Protein AF-A0A973A2L4-F1 (afdb_monomer_lite)

pLDDT: mean 83.41, std 15.7, range [40.22, 95.06]

Structure (mmCIF, N/CA/C/O backbone):
data_AF-A0A973A2L4-F1
#
_entry.id   AF-A0A973A2L4-F1
#
loop_
_atom_site.group_PDB
_atom_site.id
_atom_site.type_symbol
_atom_site.label_atom_id
_atom_site.label_alt_id
_atom_site.label_comp_id
_atom_site.label_asym_id
_atom_site.label_entity_id
_atom_site.label_seq_id
_atom_site.pdbx_PDB_ins_code
_atom_site.Cartn_x
_atom_site.Cartn_y
_atom_site.Cartn_z
_atom_site.occupancy
_atom_site.B_iso_or_equiv
_atom_site.auth_seq_id
_atom_site.auth_comp_id
_atom_site.auth_asym_id
_atom_site.auth_atom_id
_atom_site.pdbx_PDB_model_num
ATOM 1 N N . MET A 1 1 ? 0.385 3.141 -16.393 1.00 64.12 1 MET A N 1
ATOM 2 C CA . MET A 1 1 ? 1.361 4.161 -15.953 1.00 64.12 1 MET A CA 1
ATOM 3 C C . MET A 1 1 ? 1.516 3.988 -14.455 1.00 64.12 1 MET A C 1
ATOM 5 O O . MET A 1 1 ? 0.515 3.653 -13.834 1.00 64.12 1 MET A O 1
ATOM 9 N N . LEU A 1 2 ? 2.731 4.095 -13.910 1.00 79.69 2 LEU A N 1
ATOM 10 C CA . LEU A 1 2 ? 2.917 4.002 -12.459 1.00 79.69 2 LEU A CA 1
ATOM 11 C C . LEU A 1 2 ? 2.319 5.246 -11.786 1.00 79.69 2 LEU A C 1
ATOM 13 O O . LEU A 1 2 ? 2.400 6.318 -12.395 1.00 79.69 2 LEU A O 1
ATOM 17 N N . PRO A 1 3 ? 1.703 5.108 -10.601 1.00 85.75 3 PRO A N 1
ATOM 18 C CA . PRO A 1 3 ? 1.092 6.234 -9.915 1.00 85.75 3 PRO A CA 1
ATOM 19 C C . PRO A 1 3 ? 2.136 7.269 -9.489 1.00 85.75 3 PRO A C 1
ATOM 21 O O . PRO A 1 3 ? 3.280 6.923 -9.192 1.00 85.75 3 PRO A O 1
ATOM 24 N N . ASP A 1 4 ? 1.743 8.538 -9.442 1.00 90.69 4 ASP A N 1
ATOM 25 C CA . ASP A 1 4 ? 2.545 9.587 -8.812 1.00 90.69 4 ASP A CA 1
ATOM 26 C C . ASP A 1 4 ? 2.346 9.622 -7.286 1.00 90.69 4 ASP A C 1
ATOM 28 O O . ASP A 1 4 ? 1.460 8.972 -6.734 1.00 90.69 4 ASP A O 1
ATOM 32 N N . SER A 1 5 ? 3.153 10.412 -6.575 1.00 89.38 5 SER A N 1
ATOM 33 C CA . SER A 1 5 ? 3.090 10.499 -5.112 1.00 89.38 5 SER A CA 1
ATOM 34 C C . SER A 1 5 ? 1.715 10.901 -4.567 1.00 89.38 5 SER A C 1
ATOM 36 O O . SER A 1 5 ? 1.348 10.463 -3.482 1.00 89.38 5 SER A O 1
ATOM 38 N N . LYS A 1 6 ? 0.940 11.720 -5.291 1.00 92.69 6 LYS A N 1
ATOM 39 C CA . LYS A 1 6 ? -0.408 12.113 -4.849 1.00 92.69 6 LYS A CA 1
ATOM 40 C C . LYS A 1 6 ? -1.376 10.947 -4.995 1.00 92.69 6 LYS A C 1
ATOM 42 O O . LYS A 1 6 ? -2.179 10.713 -4.098 1.00 92.69 6 LYS A O 1
ATOM 47 N N . GLN A 1 7 ? -1.269 10.210 -6.097 1.00 91.50 7 GLN A N 1
ATOM 48 C CA . GLN A 1 7 ? -2.053 9.002 -6.324 1.00 91.50 7 GLN A CA 1
ATOM 49 C C . GLN A 1 7 ? -1.708 7.916 -5.301 1.00 91.50 7 GLN A C 1
ATOM 51 O O . GLN A 1 7 ? -2.613 7.263 -4.796 1.00 91.50 7 GLN A O 1
ATOM 56 N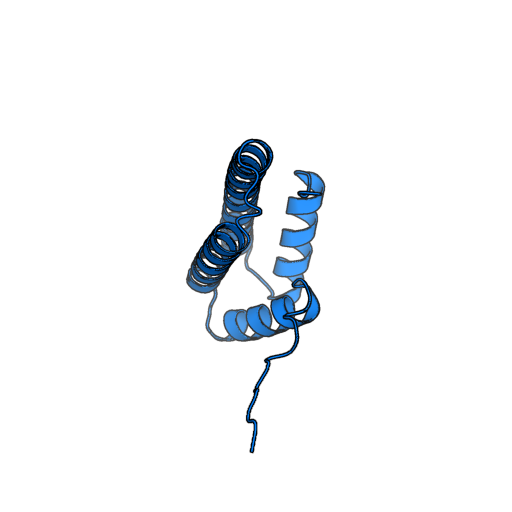 N . ILE A 1 8 ? -0.432 7.774 -4.925 1.00 90.88 8 ILE A N 1
ATOM 57 C CA . ILE A 1 8 ? -0.007 6.850 -3.863 1.00 90.88 8 ILE A CA 1
ATOM 58 C C . ILE A 1 8 ? -0.694 7.196 -2.538 1.00 90.88 8 ILE A C 1
ATOM 60 O O . ILE A 1 8 ? -1.276 6.316 -1.909 1.00 90.88 8 ILE A O 1
ATOM 64 N N . VAL A 1 9 ? -0.692 8.473 -2.137 1.00 92.69 9 VAL A N 1
ATOM 65 C CA . VAL A 1 9 ? -1.374 8.905 -0.904 1.00 92.69 9 VAL A CA 1
ATOM 66 C C . VAL A 1 9 ? -2.875 8.622 -0.972 1.00 92.69 9 VAL A C 1
ATOM 68 O O . VAL A 1 9 ? -3.422 8.074 -0.023 1.00 92.69 9 VAL A O 1
ATOM 71 N N . GLN A 1 10 ? -3.529 8.910 -2.101 1.00 93.62 10 GLN A N 1
ATOM 72 C CA . GLN A 1 10 ? -4.956 8.617 -2.279 1.00 93.62 10 GLN A CA 1
ATOM 73 C C . GLN A 1 10 ? -5.267 7.120 -2.157 1.00 93.62 10 GLN A C 1
ATOM 75 O O . GLN A 1 10 ? -6.209 6.750 -1.462 1.00 93.62 10 GLN A O 1
ATOM 80 N N . MET A 1 11 ? -4.454 6.253 -2.765 1.00 90.88 11 MET A N 1
ATOM 81 C CA . MET A 1 11 ? -4.614 4.799 -2.645 1.00 90.88 11 MET A CA 1
ATOM 82 C C . MET A 1 11 ? -4.477 4.332 -1.191 1.00 90.88 11 MET A C 1
ATOM 84 O O . MET A 1 11 ? -5.245 3.488 -0.731 1.00 90.88 11 MET A O 1
ATOM 88 N N . VAL A 1 12 ? -3.516 4.895 -0.453 1.00 92.62 12 VAL A N 1
ATOM 89 C CA . VAL A 1 12 ? -3.315 4.585 0.969 1.00 92.62 12 VAL A CA 1
ATOM 90 C C . VAL A 1 12 ? -4.475 5.106 1.815 1.00 92.62 12 VAL A C 1
ATOM 92 O O . VAL A 1 12 ? -4.895 4.416 2.738 1.00 92.62 12 VAL A O 1
ATOM 95 N N . ASP A 1 13 ? -5.025 6.280 1.505 1.00 94.19 13 ASP A N 1
ATOM 96 C CA . ASP A 1 13 ? -6.189 6.846 2.195 1.00 94.19 13 ASP A CA 1
ATOM 97 C C . ASP A 1 13 ? -7.455 5.999 1.984 1.00 94.19 13 ASP A C 1
ATOM 99 O O . ASP A 1 13 ? -8.193 5.724 2.937 1.00 94.19 13 ASP A O 1
ATOM 103 N N . GLU A 1 14 ? -7.690 5.538 0.754 1.00 93.12 14 GLU A N 1
ATOM 104 C CA . GLU A 1 14 ? -8.789 4.627 0.421 1.00 93.12 14 GLU A CA 1
ATOM 105 C C . GLU A 1 14 ? -8.640 3.292 1.152 1.00 93.12 14 GLU A C 1
ATOM 107 O O . GLU A 1 14 ? -9.590 2.809 1.774 1.00 93.12 14 GLU A O 1
ATOM 112 N N . LEU A 1 15 ? -7.430 2.726 1.146 1.00 92.62 15 LEU A N 1
ATOM 113 C CA . LEU A 1 15 ? -7.121 1.493 1.856 1.00 92.62 15 LEU A CA 1
ATOM 114 C C . LEU A 1 15 ? -7.278 1.661 3.374 1.00 92.62 15 LEU A C 1
ATOM 116 O O . LEU A 1 15 ? -7.868 0.806 4.035 1.00 92.62 15 LEU A O 1
ATOM 120 N N . ALA A 1 16 ? -6.797 2.776 3.927 1.00 94.19 16 ALA A N 1
ATOM 121 C CA . ALA A 1 16 ? -6.923 3.097 5.342 1.00 94.19 16 ALA A CA 1
ATOM 122 C C . ALA A 1 16 ? -8.386 3.194 5.770 1.00 94.19 16 ALA A C 1
ATOM 124 O O . ALA A 1 16 ? -8.757 2.659 6.814 1.00 94.19 16 ALA A O 1
ATOM 125 N N . THR A 1 17 ? -9.222 3.808 4.934 1.00 94.69 17 THR A N 1
ATOM 126 C CA . THR A 1 17 ? -10.664 3.916 5.168 1.00 94.69 17 THR A CA 1
ATOM 127 C C . THR A 1 17 ? -11.342 2.548 5.075 1.00 94.69 17 THR A C 1
ATOM 129 O O . THR A 1 17 ? -12.121 2.186 5.955 1.00 94.69 17 THR A O 1
ATOM 132 N N . ALA A 1 18 ? -11.019 1.752 4.053 1.00 92.94 18 ALA A N 1
ATOM 133 C CA . ALA A 1 18 ? -11.629 0.442 3.833 1.00 92.94 18 ALA A CA 1
ATOM 134 C C . ALA A 1 18 ? -11.295 -0.579 4.934 1.00 92.94 18 ALA A C 1
ATOM 136 O O . ALA A 1 18 ? -12.133 -1.414 5.272 1.00 92.94 18 ALA A O 1
ATOM 137 N N . LEU A 1 19 ? -10.081 -0.515 5.488 1.00 94.12 19 LEU A N 1
ATOM 138 C CA . LEU A 1 19 ? -9.597 -1.434 6.524 1.00 94.12 19 LEU A CA 1
ATOM 139 C C . LEU A 1 19 ? -9.675 -0.837 7.936 1.00 94.12 19 LEU A C 1
ATOM 141 O O . LEU A 1 19 ? -9.260 -1.481 8.898 1.00 94.12 19 LEU A 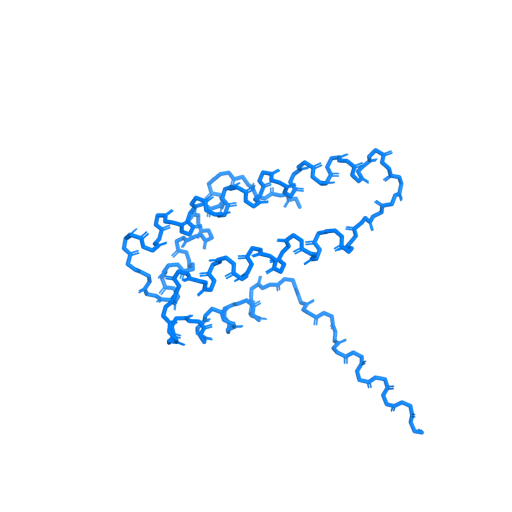O 1
ATOM 145 N N . SER A 1 20 ? -10.162 0.401 8.077 1.00 94.25 20 SER A N 1
ATOM 146 C CA . SER A 1 20 ? -10.143 1.133 9.351 1.00 94.25 20 SER A CA 1
ATOM 147 C C . SER A 1 20 ? -8.756 1.091 10.017 1.00 94.25 20 SER A C 1
ATOM 149 O O . SER A 1 20 ? -8.611 0.682 11.171 1.00 94.25 20 SER A O 1
ATOM 151 N N . LEU A 1 21 ? -7.713 1.432 9.253 1.00 94.75 21 LEU A N 1
ATOM 152 C CA . LEU A 1 21 ? -6.333 1.425 9.744 1.00 94.75 21 LEU A CA 1
ATOM 153 C C . LEU A 1 21 ? -6.127 2.504 10.807 1.00 94.75 21 LEU A C 1
ATOM 155 O O . LEU A 1 21 ? -6.663 3.607 10.704 1.00 94.75 21 LEU A O 1
ATOM 159 N N . THR A 1 22 ? -5.297 2.207 11.806 1.00 95.06 22 THR A N 1
ATOM 160 C CA . THR A 1 22 ? -4.822 3.233 12.744 1.00 95.06 22 THR A CA 1
ATOM 161 C C . THR A 1 22 ? -3.833 4.177 12.056 1.00 95.06 22 THR A C 1
ATOM 163 O O . THR A 1 22 ? -3.230 3.817 11.046 1.00 95.06 22 THR A O 1
ATOM 166 N N . GLU A 1 23 ? -3.596 5.362 12.623 1.00 93.06 23 GLU A N 1
ATOM 167 C CA . GLU A 1 23 ? -2.602 6.316 12.097 1.00 93.06 23 GLU A CA 1
ATOM 168 C C . GLU A 1 23 ? -1.196 5.696 11.975 1.00 93.06 23 GLU A C 1
ATOM 170 O O . GLU A 1 23 ? -0.486 5.905 10.989 1.00 93.06 23 GLU A O 1
ATOM 175 N N . GLU A 1 24 ? -0.806 4.856 12.940 1.00 93.50 24 GLU A N 1
ATOM 176 C CA . GLU A 1 24 ? 0.467 4.130 12.897 1.00 93.50 24 GLU A CA 1
ATOM 177 C C . GLU A 1 24 ? 0.514 3.106 11.755 1.00 93.50 24 GLU A C 1
ATOM 179 O O . GLU A 1 24 ? 1.513 3.015 11.039 1.00 93.50 24 GLU A O 1
ATOM 184 N N . GLN A 1 25 ? -0.561 2.333 11.564 1.00 93.19 25 GLN A N 1
ATOM 185 C CA . GLN A 1 25 ? -0.659 1.374 10.462 1.00 93.19 25 GLN A CA 1
ATOM 186 C C . GLN A 1 25 ? -0.669 2.090 9.113 1.00 93.19 25 GLN A C 1
ATOM 188 O O . GLN A 1 25 ? 0.048 1.685 8.205 1.00 93.19 25 GLN A O 1
ATOM 193 N N . LYS A 1 26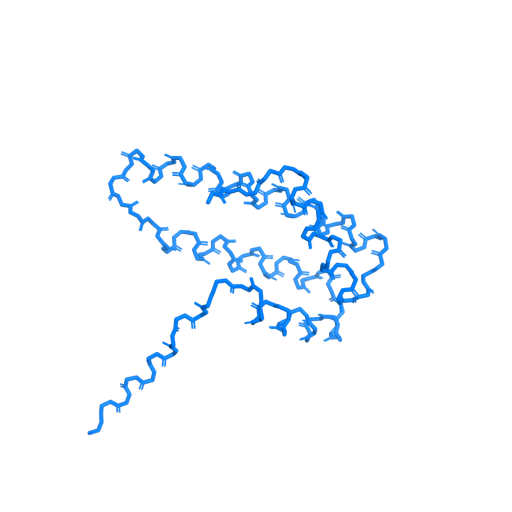 ? -1.429 3.181 8.998 1.00 94.12 26 LYS A N 1
ATOM 194 C CA . LYS A 1 26 ? -1.504 4.018 7.801 1.00 94.12 26 LYS A CA 1
ATOM 195 C C . LYS A 1 26 ? -0.132 4.565 7.416 1.00 94.12 26 LYS A C 1
ATOM 197 O O . LYS A 1 26 ? 0.235 4.492 6.248 1.00 94.12 26 LYS A O 1
ATOM 202 N N . THR A 1 27 ? 0.642 5.048 8.387 1.00 94.69 27 THR A N 1
ATOM 203 C CA . THR A 1 27 ? 1.999 5.567 8.149 1.00 94.69 27 THR A CA 1
ATOM 204 C C . THR A 1 27 ? 2.916 4.473 7.600 1.00 94.69 27 THR A C 1
ATOM 206 O O . THR A 1 27 ? 3.517 4.651 6.543 1.00 94.69 27 THR A O 1
ATOM 209 N N . LYS A 1 28 ? 2.939 3.297 8.242 1.00 94.44 28 LYS A N 1
ATOM 210 C CA . LYS A 1 28 ? 3.726 2.140 7.777 1.00 94.44 28 LYS A CA 1
ATOM 211 C C . LYS A 1 28 ? 3.311 1.686 6.378 1.00 94.44 28 LYS A C 1
ATOM 213 O O . LYS A 1 28 ? 4.155 1.460 5.521 1.00 94.44 28 LYS A O 1
ATOM 218 N N . VAL A 1 29 ? 2.008 1.574 6.132 1.00 93.62 29 VAL A N 1
ATOM 219 C CA . VAL A 1 29 ? 1.466 1.166 4.830 1.00 93.62 29 VAL A CA 1
ATOM 220 C C . VAL A 1 29 ? 1.781 2.206 3.752 1.00 93.62 29 VAL A C 1
ATOM 222 O O . VAL A 1 29 ? 2.079 1.822 2.623 1.00 93.62 29 VAL A O 1
ATOM 225 N N . SER A 1 30 ? 1.773 3.498 4.088 1.00 94.06 30 SER A N 1
ATOM 226 C CA . SER A 1 30 ? 2.182 4.572 3.181 1.00 94.06 30 SER A CA 1
ATOM 227 C C . SER A 1 30 ? 3.633 4.404 2.744 1.00 94.06 30 SER A C 1
ATOM 229 O O . SER A 1 30 ? 3.909 4.378 1.547 1.00 94.06 30 SER A O 1
ATOM 231 N N . GLU A 1 31 ? 4.554 4.249 3.697 1.00 94.69 31 GLU A N 1
ATOM 232 C CA . GLU A 1 31 ? 5.980 4.032 3.416 1.00 94.69 31 GLU A CA 1
ATOM 233 C C . GLU A 1 31 ? 6.201 2.800 2.528 1.00 94.69 31 GLU A C 1
ATOM 235 O O . GLU A 1 31 ? 6.931 2.881 1.540 1.00 94.69 31 GLU A O 1
ATOM 240 N N . MET A 1 32 ? 5.503 1.695 2.814 1.00 94.25 32 MET A N 1
ATOM 241 C CA . MET A 1 32 ? 5.563 0.486 1.986 1.00 94.25 32 MET A CA 1
ATOM 242 C C . MET A 1 32 ? 5.078 0.739 0.553 1.00 94.25 32 MET A C 1
ATOM 244 O O . MET A 1 32 ? 5.696 0.244 -0.384 1.00 94.25 32 MET A O 1
ATOM 248 N N . HIS A 1 33 ? 3.995 1.502 0.351 1.00 92.81 33 HIS A N 1
ATOM 249 C CA . HIS A 1 33 ? 3.513 1.815 -1.001 1.00 92.81 33 HIS A CA 1
ATOM 250 C C . HIS A 1 33 ? 4.528 2.664 -1.773 1.00 92.81 33 HIS A C 1
ATOM 252 O O . HIS A 1 33 ? 4.770 2.399 -2.949 1.00 92.81 33 HIS A O 1
ATOM 258 N N . PHE A 1 34 ? 5.133 3.667 -1.129 1.00 93.62 34 PHE A N 1
ATOM 259 C CA . PHE A 1 34 ? 6.166 4.486 -1.765 1.00 93.62 34 PHE A CA 1
ATOM 260 C C . PHE A 1 34 ? 7.363 3.641 -2.205 1.00 93.62 34 PHE A C 1
ATOM 262 O O . PHE A 1 34 ? 7.744 3.713 -3.373 1.00 93.62 34 PHE A O 1
ATOM 269 N N . ALA A 1 35 ? 7.885 2.798 -1.310 1.00 93.50 35 ALA A N 1
ATOM 270 C CA . ALA A 1 35 ? 8.987 1.892 -1.622 1.00 93.50 35 ALA A CA 1
ATOM 271 C C . ALA A 1 35 ? 8.618 0.919 -2.755 1.00 93.50 35 ALA A C 1
ATOM 273 O O . ALA A 1 35 ? 9.350 0.791 -3.733 1.00 93.50 35 ALA A O 1
ATOM 274 N N . HIS A 1 36 ? 7.435 0.303 -2.684 1.00 93.00 36 HIS A N 1
ATOM 275 C CA . HIS A 1 36 ? 6.966 -0.632 -3.704 1.00 93.00 36 HIS A CA 1
ATOM 276 C C . HIS A 1 36 ? 6.883 0.005 -5.093 1.00 93.00 36 HIS A C 1
ATOM 278 O O . HIS A 1 36 ? 7.312 -0.591 -6.080 1.00 93.00 36 HIS A O 1
ATOM 284 N N . PHE A 1 37 ? 6.333 1.218 -5.199 1.00 91.56 37 PHE A N 1
ATOM 285 C CA . PHE A 1 37 ? 6.221 1.891 -6.492 1.00 91.56 37 PHE A CA 1
ATOM 286 C C . PHE A 1 37 ? 7.562 2.397 -7.025 1.00 91.56 37 PHE A C 1
ATOM 288 O O . PHE A 1 37 ? 7.733 2.451 -8.245 1.00 91.56 37 PHE A O 1
ATOM 295 N N . GLU A 1 38 ? 8.512 2.727 -6.150 1.00 92.12 38 GLU A N 1
ATOM 296 C CA . GLU A 1 38 ? 9.892 3.027 -6.535 1.00 92.12 38 GLU A CA 1
ATOM 297 C C . GLU A 1 38 ? 1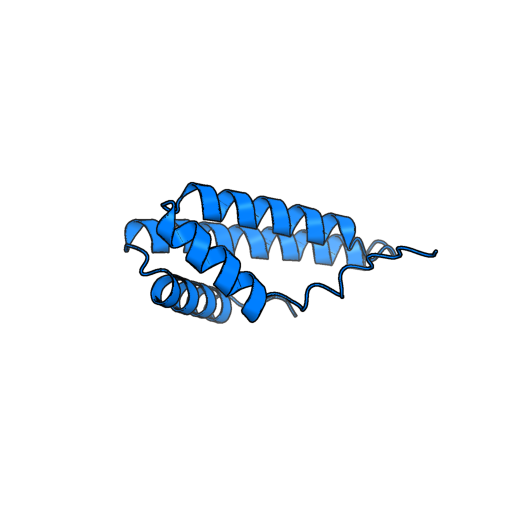0.578 1.786 -7.126 1.00 92.12 38 GLU A C 1
ATOM 299 O O . GLU A 1 38 ? 11.060 1.830 -8.259 1.00 92.12 38 GLU A O 1
ATOM 304 N N . GLU A 1 39 ? 10.501 0.639 -6.450 1.00 91.19 39 GLU A N 1
ATOM 305 C CA . GLU A 1 39 ? 11.057 -0.617 -6.965 1.00 91.19 39 GLU A CA 1
ATOM 306 C C . GLU A 1 39 ? 10.354 -1.084 -8.250 1.00 91.19 39 GLU A C 1
ATOM 308 O O . GLU A 1 39 ? 10.998 -1.529 -9.205 1.00 91.19 39 GLU A O 1
ATOM 313 N N . ALA A 1 40 ? 9.029 -0.934 -8.322 1.00 89.50 40 ALA A N 1
ATOM 314 C CA . ALA A 1 40 ? 8.249 -1.229 -9.520 1.00 89.50 40 ALA A CA 1
ATOM 315 C C . ALA A 1 40 ? 8.670 -0.345 -10.703 1.00 89.50 40 ALA A C 1
ATOM 317 O O . ALA A 1 40 ? 8.681 -0.807 -11.849 1.00 89.50 40 ALA A O 1
ATOM 318 N N . LYS A 1 41 ? 9.025 0.920 -10.446 1.00 89.62 41 LYS A N 1
ATOM 319 C CA . LYS A 1 41 ? 9.548 1.839 -11.461 1.00 89.62 41 LYS A CA 1
ATOM 320 C C . LYS A 1 41 ? 10.896 1.372 -11.979 1.00 89.62 41 LYS A C 1
ATOM 322 O O . LYS A 1 41 ? 11.049 1.252 -13.195 1.00 89.62 41 LYS A O 1
ATOM 327 N N . ASP A 1 42 ? 11.815 1.037 -11.085 1.00 89.56 42 ASP A N 1
ATOM 328 C CA . ASP A 1 42 ? 13.136 0.529 -11.450 1.00 89.56 42 ASP A CA 1
ATOM 329 C C . ASP A 1 42 ? 13.037 -0.769 -12.254 1.00 89.56 42 ASP A C 1
ATOM 331 O O . ASP A 1 42 ? 13.699 -0.931 -13.285 1.00 89.56 42 ASP A O 1
ATOM 335 N N . GLN A 1 43 ? 12.170 -1.691 -11.829 1.00 87.19 43 GLN A N 1
ATOM 336 C CA . GLN A 1 43 ? 11.934 -2.939 -12.546 1.00 87.19 43 GLN A CA 1
ATOM 337 C C . GLN A 1 43 ? 11.330 -2.678 -13.932 1.00 87.19 43 GLN A C 1
ATOM 339 O O . GLN A 1 43 ? 11.783 -3.252 -14.924 1.00 87.19 43 GLN A O 1
ATOM 344 N N . MET A 1 44 ? 10.365 -1.760 -14.035 1.00 84.88 44 MET A N 1
ATOM 345 C CA . MET A 1 44 ? 9.766 -1.377 -15.314 1.00 84.88 44 MET A CA 1
ATOM 346 C C . MET A 1 44 ? 10.787 -0.730 -16.262 1.00 84.88 44 MET A C 1
ATOM 348 O O . MET A 1 44 ? 10.752 -0.992 -17.464 1.00 84.88 44 MET A O 1
ATOM 352 N N . GLU A 1 45 ? 11.696 0.109 -15.763 1.00 86.44 45 GLU A N 1
ATOM 353 C CA . GLU A 1 45 ? 12.760 0.720 -16.570 1.00 86.44 45 GLU A CA 1
ATOM 354 C C . GLU A 1 45 ? 13.779 -0.320 -17.064 1.00 86.44 45 GLU A C 1
ATOM 356 O O . GLU A 1 45 ? 14.135 -0.327 -18.251 1.00 86.44 45 GLU A O 1
ATOM 361 N N . LYS A 1 46 ? 14.164 -1.279 -16.211 1.00 83.50 46 LYS A N 1
ATOM 362 C CA . LYS A 1 46 ? 15.009 -2.424 -16.600 1.00 83.50 46 LYS A CA 1
ATOM 363 C C . LYS A 1 46 ? 14.344 -3.267 -17.696 1.00 83.50 46 LYS A C 1
ATOM 365 O O . LYS A 1 46 ? 14.972 -3.563 -18.716 1.00 83.50 46 LYS A O 1
ATOM 370 N N . SER A 1 47 ? 13.055 -3.578 -17.548 1.00 78.38 47 SER A N 1
ATOM 371 C CA . SER A 1 47 ? 12.269 -4.340 -18.532 1.00 78.38 47 SER A CA 1
ATOM 372 C C . SER A 1 47 ? 11.888 -3.554 -19.794 1.00 78.38 47 SER A C 1
ATOM 374 O O . SER A 1 47 ? 11.412 -4.145 -20.754 1.00 78.38 47 SER A O 1
ATOM 376 N N . LYS A 1 48 ? 12.074 -2.229 -19.852 1.00 75.62 48 LYS A N 1
ATOM 377 C CA . LYS A 1 48 ? 12.004 -1.490 -21.131 1.00 75.62 48 LYS A CA 1
ATOM 378 C C . LYS A 1 48 ? 13.271 -1.681 -21.960 1.00 75.62 48 LYS A C 1
ATOM 380 O O . LYS A 1 48 ? 13.210 -1.671 -23.187 1.00 75.62 48 LYS A O 1
ATOM 385 N N . THR A 1 49 ? 14.406 -1.833 -21.284 1.00 72.00 49 THR A N 1
ATOM 386 C CA . THR A 1 49 ? 15.723 -1.985 -21.915 1.00 72.00 49 THR A CA 1
ATOM 387 C C . THR A 1 49 ? 15.951 -3.424 -22.383 1.00 72.00 49 THR A C 1
ATOM 389 O O . THR A 1 49 ? 16.509 -3.656 -23.454 1.00 72.00 49 THR A O 1
ATOM 392 N N . SER A 1 50 ? 15.463 -4.399 -21.616 1.00 64.56 50 SER A N 1
ATOM 393 C CA . SER A 1 50 ? 15.407 -5.806 -22.013 1.00 64.56 50 SER A CA 1
ATOM 394 C C . SER A 1 50 ? 14.070 -6.079 -22.703 1.00 64.56 50 SER A C 1
ATOM 396 O O . SER A 1 50 ? 13.033 -5.823 -22.121 1.00 64.56 50 SER A O 1
ATOM 398 N N . ARG A 1 51 ? 14.029 -6.626 -23.924 1.00 60.12 51 ARG A N 1
ATOM 399 C CA . ARG A 1 51 ? 12.771 -6.926 -24.660 1.00 60.12 51 ARG A CA 1
ATOM 400 C C . ARG A 1 51 ? 11.835 -7.942 -23.963 1.00 60.12 51 ARG A C 1
ATOM 402 O O . ARG A 1 51 ? 10.815 -8.315 -24.540 1.00 60.12 51 ARG A O 1
ATOM 409 N N . ASN A 1 52 ? 12.174 -8.388 -22.754 1.00 59.78 52 ASN A N 1
ATOM 410 C CA . ASN A 1 52 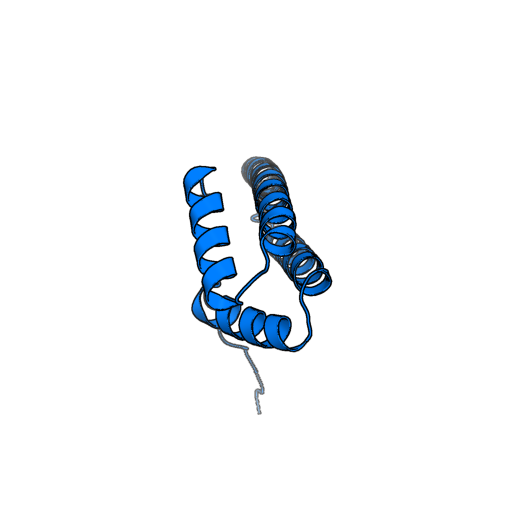? 11.342 -9.224 -21.906 1.00 59.78 52 ASN A CA 1
ATOM 411 C C . ASN A 1 52 ? 10.404 -8.368 -21.054 1.00 59.78 52 ASN A C 1
ATOM 413 O O . ASN A 1 52 ? 10.809 -7.636 -20.155 1.00 59.78 52 ASN A O 1
ATOM 417 N N . ASN A 1 53 ? 9.110 -8.528 -21.319 1.00 61.97 53 ASN A N 1
ATOM 418 C CA . ASN A 1 53 ? 8.060 -8.108 -20.409 1.00 61.97 53 ASN A CA 1
ATOM 419 C C . ASN A 1 53 ? 8.077 -9.068 -19.207 1.00 61.97 53 ASN A C 1
ATOM 421 O O . ASN A 1 53 ? 7.385 -10.088 -19.236 1.00 61.97 53 ASN A O 1
ATOM 425 N N . ASP A 1 54 ? 8.906 -8.786 -18.196 1.00 74.62 54 ASP A N 1
ATOM 426 C CA . ASP A 1 54 ? 9.068 -9.614 -16.991 1.00 74.62 54 ASP A CA 1
ATOM 427 C C . ASP A 1 54 ? 7.845 -9.510 -16.068 1.00 74.62 54 ASP A C 1
ATOM 429 O O . ASP A 1 54 ? 7.916 -9.091 -14.912 1.00 74.62 54 ASP A O 1
ATOM 433 N N . ARG A 1 55 ? 6.687 -9.938 -16.580 1.00 78.88 55 ARG A N 1
ATOM 434 C CA . ARG A 1 55 ? 5.443 -10.078 -15.815 1.00 78.88 55 ARG A CA 1
ATOM 435 C C . ARG A 1 55 ? 5.666 -10.885 -14.541 1.00 78.88 55 ARG A C 1
ATOM 437 O O . ARG A 1 55 ? 5.141 -10.515 -13.505 1.00 78.88 55 ARG A O 1
ATOM 444 N N . HIS A 1 56 ? 6.502 -11.924 -14.599 1.00 82.50 56 HIS A N 1
ATOM 445 C CA . HIS A 1 56 ? 6.867 -12.721 -13.429 1.00 82.50 56 HIS A CA 1
ATOM 446 C C . HIS A 1 56 ? 7.584 -11.911 -12.343 1.00 82.50 56 HIS A C 1
ATOM 448 O O . HIS A 1 56 ? 7.318 -12.135 -11.166 1.00 82.50 56 HIS A O 1
ATOM 454 N N . ALA A 1 57 ? 8.462 -10.973 -12.716 1.00 84.12 57 ALA A N 1
ATOM 455 C CA . ALA A 1 57 ? 9.153 -10.128 -11.747 1.00 84.12 57 ALA A CA 1
ATOM 456 C C . ALA A 1 57 ? 8.188 -9.126 -11.104 1.00 84.12 57 ALA A C 1
ATOM 458 O O . ALA A 1 57 ? 8.195 -8.969 -9.888 1.00 84.12 57 ALA A O 1
ATOM 459 N N . MET A 1 58 ? 7.302 -8.518 -11.900 1.00 84.88 58 MET A N 1
ATOM 460 C CA . MET A 1 58 ? 6.268 -7.618 -11.376 1.00 84.88 58 MET A CA 1
ATOM 461 C C . MET A 1 58 ? 5.257 -8.359 -10.485 1.00 84.88 58 MET A C 1
ATOM 463 O O . MET A 1 58 ? 4.854 -7.834 -9.452 1.00 84.88 58 MET A O 1
ATOM 467 N N . ASP A 1 59 ? 4.876 -9.590 -10.844 1.00 85.44 59 ASP A N 1
ATOM 468 C CA . ASP A 1 59 ? 3.996 -10.436 -10.028 1.00 85.44 59 ASP A CA 1
ATOM 469 C C . ASP A 1 59 ? 4.659 -10.840 -8.705 1.00 85.44 59 ASP A C 1
ATOM 471 O O . ASP A 1 59 ? 3.989 -10.882 -7.673 1.00 85.44 59 ASP A O 1
ATOM 475 N N . ALA A 1 60 ? 5.960 -11.148 -8.718 1.00 88.50 60 ALA A N 1
ATOM 476 C CA . ALA A 1 60 ? 6.714 -11.458 -7.505 1.00 88.50 60 ALA A CA 1
ATOM 477 C C . ALA A 1 60 ? 6.801 -10.237 -6.580 1.00 88.50 60 ALA A C 1
ATOM 479 O O . ALA A 1 60 ? 6.422 -10.339 -5.416 1.00 88.50 60 ALA A O 1
ATOM 480 N N . LEU A 1 61 ? 7.184 -9.080 -7.131 1.00 90.06 61 LEU A N 1
ATOM 481 C CA . LEU A 1 61 ? 7.267 -7.806 -6.416 1.00 90.06 61 LEU A CA 1
ATOM 482 C C . LEU A 1 61 ? 5.923 -7.430 -5.773 1.00 90.06 61 LEU A C 1
ATOM 484 O O . LEU A 1 61 ? 5.857 -6.985 -4.630 1.00 90.06 61 LEU A O 1
ATOM 488 N N . ARG A 1 62 ? 4.820 -7.654 -6.496 1.00 88.69 62 ARG A N 1
ATOM 489 C CA . ARG A 1 62 ? 3.473 -7.429 -5.970 1.00 88.69 62 ARG A CA 1
ATOM 490 C C . ARG A 1 62 ? 3.127 -8.373 -4.820 1.00 88.69 62 ARG A C 1
ATOM 492 O O . ARG A 1 62 ? 2.572 -7.919 -3.827 1.00 88.69 62 ARG A O 1
ATOM 499 N N . LYS A 1 63 ? 3.414 -9.671 -4.944 1.00 91.00 63 LYS A N 1
ATOM 500 C CA . LYS A 1 63 ? 3.118 -10.648 -3.881 1.00 91.00 63 LYS A CA 1
ATOM 501 C C . LYS A 1 63 ? 3.896 -10.348 -2.608 1.00 91.00 63 LYS A C 1
ATOM 503 O O . LYS A 1 63 ? 3.312 -10.379 -1.531 1.00 91.00 63 LYS A O 1
ATOM 508 N N . GLU A 1 64 ? 5.177 -10.027 -2.745 1.00 91.62 64 GLU A N 1
ATOM 509 C CA . GLU A 1 64 ? 6.024 -9.646 -1.617 1.00 91.62 64 GLU A CA 1
ATOM 510 C C . GLU A 1 64 ? 5.455 -8.422 -0.891 1.00 91.62 64 GLU A C 1
ATOM 512 O O . GLU A 1 64 ? 5.286 -8.431 0.327 1.00 91.62 64 GLU A O 1
ATOM 517 N N . PHE A 1 65 ? 5.045 -7.407 -1.649 1.00 92.31 65 PHE A N 1
ATOM 518 C CA . PHE A 1 65 ? 4.390 -6.231 -1.093 1.00 92.31 65 PHE A CA 1
ATOM 519 C C . PHE A 1 65 ? 3.061 -6.552 -0.388 1.00 92.31 65 PHE A C 1
ATOM 521 O O . PHE A 1 65 ? 2.816 -6.084 0.725 1.00 92.31 65 PHE A O 1
ATOM 528 N N . GLU A 1 66 ? 2.206 -7.388 -0.987 1.00 92.25 66 GLU A N 1
ATOM 529 C CA . GLU A 1 66 ? 0.954 -7.824 -0.356 1.00 92.25 66 GLU A CA 1
ATOM 530 C C . GLU A 1 66 ? 1.207 -8.554 0.978 1.00 92.25 66 GLU A C 1
ATOM 532 O O . GLU A 1 66 ? 0.454 -8.367 1.937 1.00 92.25 66 GLU A O 1
ATOM 537 N N . GLU A 1 67 ? 2.269 -9.357 1.072 1.00 93.12 67 GLU A N 1
ATOM 538 C CA . GLU A 1 67 ? 2.674 -10.036 2.308 1.00 93.12 67 GLU A CA 1
ATOM 539 C C . GLU A 1 67 ? 3.180 -9.055 3.374 1.00 93.12 67 GLU A C 1
ATOM 541 O O . GLU A 1 67 ? 2.772 -9.150 4.537 1.00 93.12 67 GLU A O 1
ATOM 546 N N . GLN A 1 68 ? 3.999 -8.073 2.985 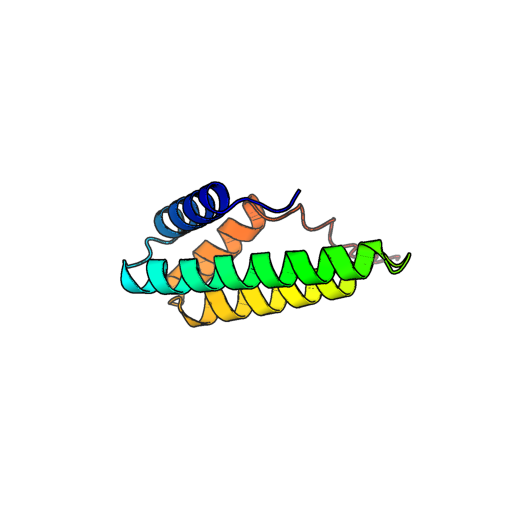1.00 93.06 68 GLN A N 1
ATOM 547 C CA . GLN A 1 68 ? 4.494 -7.026 3.884 1.00 93.06 68 GLN A CA 1
ATOM 548 C C . GLN A 1 68 ? 3.351 -6.191 4.473 1.00 93.06 68 GLN A C 1
ATOM 550 O O . GLN A 1 68 ? 3.315 -5.958 5.684 1.00 93.06 68 GLN A O 1
ATOM 555 N N . VAL A 1 69 ? 2.368 -5.809 3.650 1.00 92.88 69 VAL A N 1
ATOM 556 C CA . VAL A 1 69 ? 1.177 -5.099 4.131 1.00 92.88 69 VAL A CA 1
ATOM 557 C C . VAL A 1 69 ? 0.390 -5.986 5.096 1.00 92.88 69 VAL A C 1
ATOM 559 O O . VAL A 1 69 ? 0.072 -5.550 6.198 1.00 92.88 69 VAL A O 1
ATOM 562 N N . LYS A 1 70 ? 0.134 -7.260 4.765 1.00 93.50 70 LYS A N 1
ATOM 563 C CA . LYS A 1 70 ? -0.581 -8.182 5.671 1.00 93.50 70 LYS A CA 1
ATOM 564 C C . LYS A 1 70 ? 0.111 -8.362 7.024 1.00 93.50 70 LYS A C 1
ATOM 566 O O . LYS A 1 70 ? -0.584 -8.606 8.010 1.00 93.50 70 LYS A O 1
ATOM 571 N N . ALA A 1 71 ? 1.435 -8.243 7.095 1.00 94.94 71 ALA A N 1
ATOM 572 C CA . ALA A 1 71 ? 2.187 -8.389 8.340 1.00 94.94 71 ALA A CA 1
ATOM 573 C C . ALA A 1 71 ? 1.910 -7.271 9.363 1.00 94.94 71 ALA A C 1
ATOM 575 O O . ALA A 1 71 ? 2.048 -7.505 10.563 1.00 94.94 71 ALA A O 1
ATOM 576 N N . VAL A 1 72 ? 1.489 -6.081 8.918 1.00 93.94 72 VAL A N 1
ATOM 577 C CA . VAL A 1 72 ? 1.140 -4.956 9.811 1.00 93.94 72 VAL A CA 1
ATOM 578 C C . VAL A 1 72 ? -0.353 -4.867 10.136 1.00 93.94 72 VAL A C 1
ATOM 580 O O . VAL A 1 72 ? -0.767 -4.018 10.929 1.00 93.94 72 VAL A O 1
ATOM 583 N N . LEU A 1 73 ? -1.162 -5.748 9.546 1.00 93.88 73 LEU A N 1
ATOM 584 C CA . LEU A 1 73 ? -2.605 -5.828 9.748 1.00 93.88 73 LEU A CA 1
ATOM 585 C C . LEU A 1 73 ? -2.966 -6.884 10.796 1.00 93.88 73 LEU A C 1
ATOM 587 O O . LEU A 1 73 ? -2.304 -7.916 10.931 1.00 93.88 73 LEU A O 1
ATOM 591 N N . ASN A 1 74 ? -4.074 -6.662 11.501 1.00 94.69 74 ASN A N 1
ATOM 592 C CA . ASN A 1 74 ? -4.696 -7.706 12.314 1.00 94.69 74 ASN A CA 1
ATOM 593 C C . ASN A 1 74 ? -5.526 -8.674 11.442 1.00 94.69 74 ASN A C 1
ATOM 595 O O . ASN A 1 74 ? -5.714 -8.460 10.244 1.00 94.69 74 ASN A O 1
ATOM 599 N N . ASP A 1 75 ? -6.033 -9.757 12.029 1.00 93.81 75 ASP A N 1
ATOM 600 C CA . ASP A 1 75 ? -6.711 -10.811 11.262 1.00 93.81 75 ASP A CA 1
ATOM 601 C C . ASP A 1 75 ? -8.033 -10.374 10.616 1.00 93.81 75 ASP A C 1
ATOM 603 O O . ASP A 1 75 ? -8.417 -10.909 9.574 1.00 93.81 75 ASP A O 1
ATOM 607 N N . GLU A 1 76 ? -8.723 -9.389 11.191 1.00 93.19 76 GLU A N 1
ATOM 608 C CA . GLU A 1 76 ? -9.933 -8.813 10.602 1.00 93.19 76 GLU A CA 1
ATOM 609 C C . GLU A 1 76 ? -9.586 -7.923 9.402 1.00 93.19 76 GLU A C 1
ATOM 611 O O . GLU A 1 76 ? -10.119 -8.106 8.304 1.00 93.19 76 GLU A O 1
ATOM 616 N N . GLN A 1 77 ? -8.594 -7.050 9.573 1.00 93.75 77 GLN A N 1
ATOM 617 C CA . GLN A 1 77 ? -8.066 -6.179 8.526 1.00 93.75 77 GLN A CA 1
ATOM 618 C C . GLN A 1 77 ? -7.471 -6.973 7.357 1.00 93.75 77 GLN A C 1
ATOM 620 O O . GLN A 1 77 ? -7.657 -6.592 6.206 1.00 93.75 77 GLN A O 1
ATOM 625 N N . LYS A 1 78 ? -6.817 -8.117 7.605 1.00 93.62 78 LYS A N 1
ATOM 626 C CA . LYS A 1 78 ? -6.322 -9.010 6.537 1.00 93.62 78 LYS A CA 1
ATOM 627 C C . LYS A 1 78 ? -7.454 -9.521 5.641 1.00 93.62 78 LYS A C 1
ATOM 629 O O . LYS A 1 78 ? -7.295 -9.562 4.424 1.00 93.62 78 LYS A O 1
ATOM 634 N N . LYS A 1 79 ? -8.609 -9.883 6.211 1.00 92.88 79 LYS A N 1
ATOM 635 C CA . LYS A 1 79 ? -9.776 -10.336 5.427 1.00 92.88 79 LYS A CA 1
ATOM 636 C C . LYS A 1 79 ? -10.366 -9.203 4.587 1.00 92.88 79 LYS A C 1
ATOM 638 O O . LYS A 1 79 ? -10.739 -9.412 3.429 1.00 92.88 79 LYS A O 1
ATOM 643 N N . GLN A 1 80 ? -10.429 -8.001 5.159 1.00 92.94 80 GLN A N 1
ATOM 644 C CA . GLN A 1 80 ? -10.850 -6.799 4.439 1.00 92.94 80 GLN A CA 1
ATOM 645 C C . GLN A 1 80 ? -9.872 -6.469 3.309 1.00 92.94 80 GLN A C 1
ATOM 647 O O . GLN A 1 80 ? -10.307 -6.226 2.187 1.00 92.94 80 GLN A O 1
ATOM 652 N N . PHE A 1 81 ? -8.567 -6.577 3.562 1.00 92.62 81 PHE A N 1
ATOM 653 C CA . PHE A 1 81 ? -7.518 -6.375 2.565 1.00 92.62 81 PHE A CA 1
ATOM 654 C C . PHE A 1 81 ? -7.644 -7.325 1.374 1.00 92.62 81 PHE A C 1
ATOM 656 O O . PHE A 1 81 ? -7.601 -6.896 0.226 1.00 92.62 81 PHE A O 1
ATOM 663 N N . GLU A 1 82 ? -7.865 -8.616 1.622 1.00 90.62 82 GLU A N 1
ATOM 664 C CA . GLU A 1 82 ? -8.059 -9.593 0.545 1.00 90.62 82 GLU A CA 1
ATOM 665 C C . GLU A 1 82 ? -9.302 -9.301 -0.298 1.00 90.62 82 GLU A C 1
ATOM 667 O O . GLU A 1 82 ? -9.308 -9.537 -1.506 1.00 90.62 82 GLU A O 1
ATOM 672 N N . THR A 1 83 ? -10.356 -8.779 0.327 1.00 90.62 83 THR A N 1
ATOM 673 C CA . THR A 1 83 ? -11.567 -8.346 -0.380 1.00 90.62 83 THR A CA 1
ATOM 674 C C . THR A 1 83 ? -11.302 -7.077 -1.189 1.00 90.62 83 THR A C 1
ATOM 676 O O . THR A 1 83 ? -11.691 -6.998 -2.352 1.00 90.62 83 THR A O 1
ATOM 679 N N . PHE A 1 84 ? -10.580 -6.119 -0.607 1.00 90.38 84 PHE A N 1
ATOM 680 C CA . PHE A 1 84 ? -10.175 -4.875 -1.253 1.00 90.38 84 PHE A CA 1
ATOM 681 C C . PHE A 1 84 ? -9.337 -5.148 -2.509 1.00 90.38 84 PHE A C 1
ATOM 683 O O . PHE A 1 84 ? -9.678 -4.676 -3.590 1.00 90.38 84 PHE A O 1
ATOM 690 N N . ILE A 1 85 ? -8.305 -5.995 -2.412 1.00 87.56 85 ILE A N 1
ATOM 691 C CA . ILE A 1 85 ? -7.455 -6.354 -3.559 1.00 87.56 85 ILE A CA 1
ATOM 692 C C . ILE A 1 85 ? -8.244 -7.102 -4.637 1.00 87.56 85 ILE A C 1
ATOM 694 O O . ILE A 1 85 ? -7.995 -6.894 -5.820 1.00 87.56 85 ILE A O 1
ATOM 698 N N . LYS A 1 86 ? -9.208 -7.958 -4.282 1.00 85.62 86 LYS A N 1
ATOM 699 C CA . LYS A 1 86 ? -10.051 -8.628 -5.290 1.00 85.62 86 LYS A CA 1
ATOM 700 C C . LYS A 1 86 ? -10.897 -7.645 -6.100 1.00 85.62 86 LYS A C 1
ATOM 702 O O . LYS A 1 86 ? -11.146 -7.910 -7.271 1.00 85.62 86 LYS A O 1
ATOM 707 N N . ASN A 1 87 ? -11.314 -6.538 -5.488 1.00 82.38 87 ASN A N 1
ATOM 708 C CA . ASN A 1 87 ? -12.158 -5.526 -6.121 1.00 82.38 87 ASN A CA 1
ATOM 709 C C . ASN A 1 87 ? -11.356 -4.421 -6.834 1.00 82.38 87 ASN A C 1
ATOM 711 O O . ASN A 1 87 ? -11.873 -3.814 -7.769 1.00 82.38 87 ASN A O 1
ATOM 715 N N . HIS A 1 88 ? -10.120 -4.153 -6.400 1.00 76.56 88 HIS A N 1
ATOM 716 C CA . HIS A 1 88 ? -9.298 -3.034 -6.889 1.00 76.56 88 HIS A CA 1
ATOM 717 C C . HIS A 1 88 ? -7.969 -3.442 -7.533 1.00 76.56 88 HIS A C 1
ATOM 719 O O . HIS A 1 88 ? -7.301 -2.617 -8.155 1.00 76.56 88 HIS A O 1
ATOM 725 N N . GLY A 1 89 ? -7.561 -4.701 -7.407 1.00 64.94 89 GLY A N 1
ATOM 726 C CA . GLY A 1 89 ? -6.414 -5.234 -8.127 1.00 64.94 89 GLY A CA 1
ATOM 727 C C . GLY A 1 89 ? -6.722 -5.375 -9.621 1.00 64.94 89 GLY A C 1
ATOM 728 O O . GLY A 1 89 ? -7.887 -5.512 -9.998 1.00 64.94 89 GLY A O 1
ATOM 729 N N . PRO A 1 90 ? -5.698 -5.381 -10.498 1.00 57.16 90 PRO A N 1
ATOM 730 C CA . PRO A 1 90 ? -5.896 -5.770 -11.883 1.00 57.16 90 PRO A CA 1
ATOM 731 C C . PRO A 1 90 ? -6.520 -7.158 -11.868 1.00 57.16 90 PRO A C 1
ATOM 733 O O . PRO A 1 90 ? -5.989 -8.058 -11.209 1.00 57.16 90 PRO A O 1
ATOM 736 N N . GLU A 1 91 ? -7.676 -7.249 -12.525 1.00 45.06 91 GLU A N 1
ATOM 737 C CA . GLU A 1 91 ? -8.502 -8.437 -12.684 1.00 45.06 91 GLU A CA 1
ATOM 738 C C . GLU A 1 91 ? -7.591 -9.662 -12.688 1.00 45.06 91 GLU A C 1
ATOM 740 O O . GLU A 1 91 ? -6.774 -9.832 -13.599 1.00 45.06 91 GLU A O 1
ATOM 745 N N . HIS A 1 92 ? -7.635 -10.456 -11.609 1.00 48.56 92 HIS A N 1
ATOM 746 C CA . HIS A 1 92 ? -7.001 -11.764 -11.613 1.00 48.56 92 HIS A CA 1
ATOM 747 C C . HIS A 1 92 ? -7.605 -12.475 -12.815 1.00 48.56 92 HIS A C 1
ATOM 749 O O . HIS A 1 92 ? -8.754 -12.914 -12.750 1.00 48.56 92 HIS A O 1
ATOM 755 N N . GLY A 1 93 ? -6.855 -12.515 -13.923 1.00 43.06 93 GLY A N 1
ATOM 756 C CA . GLY A 1 93 ? -7.265 -13.216 -15.126 1.00 43.06 93 GLY A CA 1
ATOM 757 C C . GLY A 1 93 ? -7.790 -14.581 -14.693 1.00 43.06 93 GLY A C 1
ATOM 758 O O . GLY A 1 93 ? -7.213 -15.170 -13.769 1.00 43.06 93 GLY A O 1
ATOM 759 N N . PRO A 1 94 ? -8.920 -15.028 -15.264 1.00 40.91 94 PRO A N 1
ATOM 760 C CA . PRO A 1 94 ? -9.702 -16.121 -14.713 1.00 40.91 94 PRO A CA 1
ATOM 761 C C . PRO A 1 94 ? -8.771 -17.272 -14.369 1.00 40.91 94 PRO A C 1
ATOM 763 O O . PRO A 1 94 ? -7.918 -17.632 -15.188 1.00 40.91 94 PRO A O 1
ATOM 766 N N . LYS A 1 95 ? -8.921 -17.826 -13.155 1.00 49.50 95 LYS A N 1
ATOM 767 C CA . LYS A 1 95 ? -8.350 -19.127 -12.813 1.00 49.50 95 LYS A CA 1
ATOM 768 C C . LYS A 1 95 ? -8.677 -20.040 -13.986 1.00 49.50 95 LYS A C 1
ATOM 770 O O . LYS A 1 95 ? -9.825 -20.439 -14.163 1.00 49.50 95 LYS A O 1
ATOM 775 N N . ARG A 1 96 ? -7.685 -20.328 -14.827 1.00 46.81 96 ARG A N 1
ATOM 776 C CA . ARG A 1 96 ? -7.760 -21.448 -15.749 1.00 46.81 96 ARG A CA 1
ATOM 777 C C . ARG A 1 96 ? -7.674 -22.679 -14.861 1.00 46.81 96 ARG A C 1
ATOM 779 O O . ARG A 1 96 ? -6.619 -23.287 -14.731 1.00 46.81 96 ARG A O 1
ATOM 786 N N . ASP A 1 97 ? -8.795 -23.016 -14.231 1.00 47.84 97 ASP A N 1
ATOM 787 C CA . ASP A 1 97 ? -9.134 -24.391 -13.915 1.00 47.84 97 ASP A CA 1
ATOM 788 C C . ASP A 1 97 ? -9.311 -25.091 -15.269 1.00 47.84 97 ASP A C 1
ATOM 790 O O . ASP A 1 97 ? -10.416 -25.353 -15.733 1.00 47.84 97 ASP A O 1
ATOM 794 N N . ASP A 1 98 ? -8.192 -25.331 -15.957 1.00 45.91 98 ASP A N 1
ATOM 795 C CA . ASP A 1 98 ? -8.114 -26.139 -17.170 1.00 45.91 98 ASP A CA 1
ATOM 796 C C . ASP A 1 98 ? -8.209 -27.611 -16.731 1.00 45.91 98 ASP A C 1
ATOM 798 O O . ASP A 1 98 ? -7.287 -28.409 -16.887 1.00 45.91 98 ASP A O 1
ATOM 802 N N . LYS A 1 99 ? -9.337 -27.969 -16.101 1.00 49.28 99 LYS A N 1
ATOM 803 C CA . LYS A 1 99 ? -9.794 -29.354 -16.034 1.00 49.28 99 LYS A CA 1
ATOM 804 C C . LYS A 1 99 ? -10.345 -29.695 -17.416 1.00 49.28 99 LYS A C 1
ATOM 806 O O . LYS A 1 99 ? -11.552 -29.669 -17.635 1.00 49.28 99 LYS A O 1
ATOM 811 N N . ARG A 1 100 ? -9.444 -29.998 -18.353 1.00 48.88 100 ARG A N 1
ATOM 812 C CA . ARG A 1 100 ? -9.789 -30.798 -19.532 1.00 48.88 100 ARG A CA 1
ATOM 813 C C . ARG A 1 100 ? -10.108 -32.206 -19.044 1.00 48.88 100 ARG A C 1
ATOM 815 O O . ARG A 1 100 ? -9.206 -32.922 -18.616 1.00 48.88 100 ARG A O 1
ATOM 822 N N . ASN A 1 101 ? -11.392 -32.544 -19.065 1.00 40.22 101 ASN A N 1
ATOM 823 C CA . ASN A 1 101 ? -11.889 -33.914 -19.077 1.00 40.22 101 ASN A CA 1
ATOM 824 C C . ASN A 1 101 ? -12.392 -34.217 -20.486 1.00 40.22 101 ASN A C 1
ATOM 826 O O . ASN A 1 101 ? -13.073 -33.324 -21.040 1.00 40.22 101 ASN A O 1
#

Foldseek 3Di:
DQDDLVVLLVVLVVLCVQLVNDPVLSVQLSVLSVVLSVVVVVVVVVCVVPVDPPPVVNVVSVVVSLVSSVVSDDPSSNVSSVVVCCVPPDPPPDPCPVPPD

Secondary structure (DSSP, 8-state):
-PPPHHHHHHHHHHHHHHHT--HHHHHHHHHHHHHHHHHHHHHHHHHHHSS---HHHHHHHHHHHHHHHHHHS-HHHHHHHHHHHHHHSS-----------

Radius of gyration: 15.37 Å; chains: 1; bounding box: 28×46×38 Å

Sequence (101 aa):
MLPDSKQIVQMVDELATALSLTEEQKTKVSEMHFAHFEEAKDQMEKSKTSRNNDRHAMDALRKEFEEQVKAVLNDEQKKQFETFIKNHGPEHGPKRDDKRN